Protein AF-A0A943S7V4-F1 (afdb_monomer_lite)

Foldseek 3Di:
DWDWDWDDDPFKIKIFIADPVVRDTQKIKMFGRALHQQTKIWMDGPPDDIDIDGDHRNDVVSVVVVVVCQQQPQRRHSDQHLKWKWKWFAAPPPDPDTHTQDTHHHHDDDPDDDCVPTDDGHGQKMWIFIGGDDPPDDGDIDIDGDDDDDPPPD

Radius of gyration: 20.45 Å; chains: 1; bounding box: 47×25×58 Å

Structure (mmCIF, N/CA/C/O backbone):
data_AF-A0A943S7V4-F1
#
_entry.id   AF-A0A943S7V4-F1
#
loop_
_atom_site.group_PDB
_atom_site.id
_atom_site.type_symbol
_atom_site.label_atom_id
_atom_site.label_alt_id
_atom_site.label_comp_id
_atom_site.label_asym_id
_atom_site.label_entity_id
_atom_site.label_seq_id
_atom_site.pdbx_PDB_ins_code
_atom_site.Cartn_x
_atom_site.Cartn_y
_atom_site.Cartn_z
_atom_site.occupancy
_atom_site.B_iso_or_equiv
_atom_site.auth_seq_id
_atom_site.auth_comp_id
_atom_site.auth_asym_id
_atom_site.auth_atom_id
_atom_site.pdbx_PDB_model_num
ATOM 1 N N . MET A 1 1 ? -1.428 7.554 -11.020 1.00 81.12 1 MET A N 1
ATOM 2 C CA . MET A 1 1 ? -1.209 8.152 -9.671 1.00 81.12 1 MET A CA 1
ATOM 3 C C . MET A 1 1 ? -2.275 7.603 -8.734 1.00 81.12 1 MET A C 1
ATOM 5 O O . MET A 1 1 ? -3.416 7.550 -9.162 1.00 81.12 1 MET A O 1
ATOM 9 N N . LYS A 1 2 ? -1.952 7.209 -7.493 1.00 84.00 2 LYS A N 1
ATOM 10 C CA . LYS A 1 2 ? -2.957 6.720 -6.528 1.00 84.00 2 LYS A CA 1
ATOM 11 C C . LYS A 1 2 ? -3.228 7.762 -5.439 1.00 84.00 2 LYS A C 1
ATOM 13 O O . LYS A 1 2 ? -2.277 8.293 -4.875 1.00 84.00 2 LYS A O 1
ATOM 18 N N . ILE A 1 3 ? -4.498 8.041 -5.147 1.00 85.31 3 ILE A N 1
ATOM 19 C CA . ILE A 1 3 ? -4.932 9.012 -4.130 1.00 85.31 3 ILE A CA 1
ATOM 20 C C . ILE A 1 3 ? -5.646 8.279 -2.994 1.00 85.31 3 ILE A C 1
ATOM 22 O O . ILE A 1 3 ? -6.595 7.534 -3.231 1.00 85.31 3 ILE A O 1
ATOM 26 N N . LEU A 1 4 ? -5.201 8.512 -1.757 1.00 91.44 4 LEU A N 1
ATOM 27 C CA . LEU A 1 4 ? -5.881 8.049 -0.549 1.00 91.44 4 LEU A CA 1
ATOM 28 C C . LEU A 1 4 ? -6.811 9.152 -0.031 1.00 91.44 4 LEU A C 1
ATOM 30 O O . LEU A 1 4 ? -6.358 10.181 0.463 1.00 91.44 4 LEU A O 1
ATOM 34 N N . VAL A 1 5 ? -8.115 8.924 -0.138 1.00 91.88 5 VAL A N 1
ATOM 35 C CA . VAL A 1 5 ? -9.160 9.809 0.382 1.00 91.88 5 VAL A CA 1
ATOM 36 C C . VAL A 1 5 ? -9.553 9.338 1.773 1.00 91.88 5 VAL A C 1
ATOM 38 O O . VAL A 1 5 ? -9.832 8.156 1.966 1.00 91.88 5 VAL A O 1
ATOM 41 N N . ILE A 1 6 ? -9.602 10.259 2.735 1.00 92.81 6 ILE A N 1
ATOM 42 C CA . ILE A 1 6 ? -9.939 9.973 4.131 1.00 92.81 6 ILE A CA 1
ATOM 43 C C . ILE A 1 6 ? -11.111 10.853 4.560 1.00 92.81 6 ILE A C 1
ATOM 45 O O . ILE A 1 6 ? -11.136 12.055 4.307 1.00 92.81 6 ILE A O 1
ATOM 49 N N . ASN A 1 7 ? -12.067 10.245 5.254 1.00 94.25 7 ASN A N 1
ATOM 50 C CA . ASN A 1 7 ? -13.142 10.923 5.960 1.00 94.25 7 ASN A CA 1
ATOM 51 C C . ASN A 1 7 ? -13.136 10.443 7.416 1.00 94.25 7 ASN A C 1
ATOM 53 O O . ASN A 1 7 ? -13.441 9.282 7.696 1.00 94.25 7 ASN A O 1
ATOM 57 N N . ALA A 1 8 ? -12.760 11.331 8.333 1.00 91.25 8 ALA A N 1
ATOM 58 C CA . ALA A 1 8 ? -12.711 11.043 9.759 1.00 91.25 8 ALA A CA 1
ATOM 59 C C . ALA A 1 8 ? -13.931 11.645 10.472 1.00 91.25 8 ALA A C 1
ATOM 61 O O . ALA A 1 8 ? -14.187 12.845 10.386 1.00 91.25 8 ALA A O 1
ATOM 62 N N . GLY A 1 9 ? -14.662 10.801 11.199 1.00 90.81 9 GLY A N 1
ATOM 63 C CA . GLY A 1 9 ? -15.647 11.203 12.201 1.00 90.81 9 GLY A CA 1
ATOM 64 C C . GLY A 1 9 ? -15.060 11.137 13.615 1.00 90.81 9 GLY A C 1
ATOM 65 O O . GLY A 1 9 ? -13.904 10.763 13.800 1.00 90.81 9 GLY A O 1
ATOM 66 N N . SER A 1 10 ? -15.865 11.448 14.635 1.00 90.00 10 SER A N 1
ATOM 67 C CA . SER A 1 10 ? -15.412 11.459 16.039 1.00 90.00 10 SER A CA 1
ATOM 68 C C . SER A 1 10 ? -14.931 10.096 16.553 1.00 90.00 10 SER A C 1
ATOM 70 O O . SER A 1 10 ? -14.011 10.047 17.359 1.00 90.00 10 SER A O 1
ATOM 72 N N . SER A 1 11 ? -15.519 8.998 16.072 1.00 92.81 11 SER A N 1
ATOM 73 C CA . SER A 1 11 ? -15.188 7.619 16.475 1.00 92.81 11 SER A CA 1
ATOM 74 C C . SER A 1 11 ? -15.011 6.659 15.291 1.00 92.81 11 SER A C 1
ATOM 76 O O . SER A 1 11 ? -15.040 5.437 15.451 1.00 92.81 11 SER A O 1
ATOM 78 N N . SER A 1 12 ? -14.856 7.198 14.078 1.00 94.44 12 SER A N 1
ATOM 79 C CA . SER A 1 12 ? -14.666 6.396 12.868 1.00 94.44 12 SER A CA 1
ATOM 80 C C . SER A 1 12 ? -13.747 7.073 11.859 1.00 94.44 12 SER A C 1
ATOM 82 O O . SER A 1 12 ? -13.597 8.294 11.860 1.00 94.44 12 SER A O 1
ATOM 84 N N . LEU A 1 13 ? -13.149 6.275 10.979 1.00 96.06 13 LEU A N 1
ATOM 85 C CA . LEU A 1 13 ? -12.331 6.743 9.863 1.00 96.06 13 LEU A CA 1
ATOM 86 C C . LEU A 1 13 ? -12.652 5.885 8.640 1.00 96.06 13 LEU A C 1
ATOM 88 O O . LEU A 1 13 ? -12.348 4.697 8.607 1.00 96.06 13 LEU A O 1
ATOM 92 N N . LYS A 1 14 ? -13.288 6.483 7.633 1.00 96.94 14 LYS A N 1
ATOM 93 C CA . LYS A 1 14 ? -13.526 5.873 6.320 1.00 96.94 14 LYS A CA 1
ATOM 94 C C . LYS A 1 14 ? -12.416 6.279 5.370 1.00 96.94 14 LYS A C 1
ATOM 96 O O . LYS A 1 14 ? -12.014 7.440 5.363 1.00 96.94 14 LYS A O 1
ATOM 101 N N . TYR A 1 15 ? -11.967 5.355 4.533 1.00 97.25 15 TYR A N 1
ATOM 102 C CA . TYR A 1 15 ? -10.967 5.659 3.519 1.00 97.25 15 TYR A CA 1
ATOM 103 C C . TYR A 1 15 ? -11.209 4.912 2.211 1.00 97.25 15 TYR A C 1
ATOM 105 O O . TYR A 1 15 ? -11.823 3.840 2.181 1.00 97.25 15 TYR A O 1
ATOM 113 N N . GLN A 1 16 ? -10.707 5.494 1.125 1.00 96.19 16 GLN A N 1
ATOM 114 C CA . GLN A 1 16 ? -10.674 4.893 -0.205 1.00 96.19 16 GLN A CA 1
ATOM 115 C C . GLN A 1 16 ? -9.344 5.200 -0.882 1.00 96.19 16 GLN A C 1
ATOM 117 O O . GLN A 1 16 ? -8.870 6.329 -0.832 1.00 96.19 16 GLN A O 1
ATOM 122 N N . LEU A 1 17 ? -8.762 4.198 -1.529 1.00 95.31 17 LEU A N 1
ATOM 123 C CA . LEU A 1 17 ? -7.598 4.340 -2.391 1.00 95.31 17 LEU A CA 1
ATOM 124 C C . LEU A 1 17 ? -8.071 4.278 -3.845 1.00 95.31 17 LEU A C 1
ATOM 126 O O . LEU A 1 17 ? -8.619 3.256 -4.260 1.00 95.31 17 LEU A O 1
ATOM 130 N N . ILE A 1 18 ? -7.867 5.358 -4.594 1.00 91.50 18 ILE A N 1
ATOM 131 C CA . ILE A 1 18 ? -8.346 5.533 -5.971 1.00 91.50 18 ILE A CA 1
ATOM 132 C C . ILE A 1 18 ? -7.142 5.583 -6.913 1.00 91.50 18 ILE A C 1
ATOM 134 O O . ILE A 1 18 ? -6.181 6.302 -6.626 1.00 91.50 18 ILE A O 1
ATOM 138 N N . ASP A 1 19 ? -7.169 4.837 -8.019 1.00 89.69 19 ASP A N 1
ATOM 139 C CA . ASP A 1 19 ? -6.203 5.013 -9.106 1.00 89.69 19 ASP A CA 1
ATOM 140 C C . ASP A 1 19 ? -6.725 6.076 -10.072 1.00 89.69 19 ASP A C 1
ATOM 142 O O . ASP A 1 19 ? -7.745 5.899 -10.719 1.00 89.69 19 ASP A O 1
ATOM 146 N N . MET A 1 20 ? -6.037 7.208 -10.172 1.00 88.81 20 MET A N 1
ATOM 147 C CA . MET A 1 20 ? -6.464 8.331 -11.015 1.00 88.81 20 MET A CA 1
ATOM 148 C C . MET A 1 20 ? -6.179 8.116 -12.503 1.00 88.81 20 MET A C 1
ATOM 150 O O . MET A 1 20 ? -6.443 9.003 -13.306 1.00 88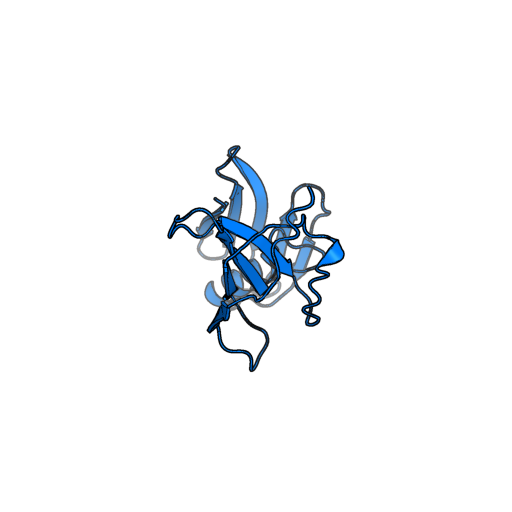.81 20 MET A O 1
ATOM 154 N N . THR A 1 21 ? -5.596 6.977 -12.875 1.00 89.50 21 THR A N 1
ATOM 155 C CA . THR A 1 21 ? -5.398 6.623 -14.286 1.00 89.50 21 THR A CA 1
ATOM 156 C C . THR A 1 21 ? -6.731 6.259 -14.946 1.00 89.50 21 THR A C 1
ATOM 158 O O . THR A 1 21 ? -6.947 6.590 -16.108 1.00 89.50 21 THR A O 1
ATOM 161 N N . ASP A 1 22 ? -7.622 5.605 -14.198 1.00 94.00 22 ASP A N 1
ATOM 162 C CA . ASP A 1 22 ? -8.934 5.127 -14.657 1.00 94.00 22 ASP A CA 1
ATOM 163 C C . ASP A 1 22 ? -10.075 5.402 -13.655 1.00 94.00 22 ASP A C 1
ATOM 165 O O . ASP A 1 22 ? -11.191 4.918 -13.829 1.00 94.00 22 ASP A O 1
ATOM 169 N N . GLU A 1 23 ? -9.788 6.164 -12.598 1.00 93.44 23 GLU A N 1
ATOM 170 C CA . GLU A 1 23 ? -10.690 6.506 -11.490 1.00 93.44 23 GLU A CA 1
ATOM 171 C C . GLU A 1 23 ? -11.240 5.288 -10.722 1.00 93.44 23 GLU A C 1
ATOM 173 O O . GLU A 1 23 ? -12.236 5.376 -9.994 1.00 93.44 23 GLU A O 1
ATOM 178 N N . SER A 1 24 ? -10.578 4.134 -10.833 1.00 94.31 24 SER A N 1
ATOM 179 C CA . SER A 1 24 ? -11.007 2.910 -10.164 1.00 94.31 24 SER A CA 1
ATOM 180 C C . SER A 1 24 ? -10.720 2.934 -8.658 1.00 94.31 24 SER A C 1
ATOM 182 O O . SER A 1 24 ? -9.696 3.428 -8.177 1.00 94.31 24 SER A O 1
ATOM 184 N N . VAL A 1 25 ? -11.629 2.344 -7.873 1.00 95.75 25 VAL A N 1
ATOM 185 C CA . VAL A 1 25 ? -11.419 2.139 -6.433 1.00 95.75 25 VAL A CA 1
ATOM 186 C C . VAL A 1 25 ? -10.592 0.873 -6.225 1.00 95.75 25 VAL A C 1
ATOM 188 O O . VAL A 1 25 ? -11.104 -0.244 -6.318 1.00 95.75 25 VAL A O 1
ATOM 191 N N . VAL A 1 26 ? -9.321 1.052 -5.878 1.00 95.56 26 VAL A N 1
ATOM 192 C CA . VAL A 1 26 ? -8.373 -0.038 -5.601 1.00 95.56 26 VAL A CA 1
ATOM 193 C C . VAL A 1 26 ? -8.704 -0.710 -4.269 1.00 95.56 26 VAL A C 1
ATOM 195 O O . VAL A 1 26 ? -8.711 -1.938 -4.152 1.00 95.56 26 VAL A O 1
ATOM 198 N N . ALA A 1 27 ? -9.004 0.097 -3.250 1.00 96.69 27 ALA A N 1
ATOM 199 C CA . ALA A 1 27 ? -9.391 -0.383 -1.932 1.00 96.69 27 ALA A CA 1
ATOM 200 C C . ALA A 1 27 ? -10.306 0.599 -1.212 1.00 96.69 27 ALA A C 1
ATOM 202 O O . ALA A 1 27 ? -10.253 1.807 -1.428 1.00 96.69 27 ALA A O 1
ATOM 203 N N . LYS A 1 28 ? -11.122 0.072 -0.304 1.00 97.81 28 LYS A N 1
ATOM 204 C CA . LYS A 1 28 ? -11.921 0.862 0.631 1.00 97.81 28 LYS A CA 1
ATOM 205 C C . LYS A 1 28 ? -11.907 0.223 2.004 1.00 97.81 28 LYS A C 1
ATOM 207 O O . LYS A 1 28 ? -11.910 -1.005 2.111 1.00 97.81 28 LYS A O 1
ATOM 212 N N . GLY A 1 29 ? -11.963 1.041 3.040 1.00 97.81 29 GLY A N 1
ATOM 213 C CA . GLY A 1 29 ? -12.068 0.533 4.393 1.00 97.81 29 GLY A CA 1
ATOM 214 C C . GLY A 1 29 ? -12.662 1.518 5.379 1.00 97.81 29 GLY A C 1
ATOM 215 O O . GLY A 1 29 ? -13.012 2.655 5.049 1.00 97.81 29 GLY A O 1
ATOM 216 N N . LEU A 1 30 ? -12.848 1.009 6.588 1.00 98.31 30 LEU A N 1
ATOM 217 C CA . LEU A 1 30 ? -13.515 1.683 7.683 1.00 98.31 30 LEU A CA 1
ATOM 218 C C . LEU A 1 30 ? -12.913 1.200 9.003 1.00 98.31 30 LEU A C 1
ATOM 220 O O . LEU A 1 30 ? -12.979 0.011 9.312 1.00 98.31 30 LEU A O 1
ATOM 224 N N . CYS A 1 31 ? -12.376 2.138 9.774 1.00 97.81 31 CYS A N 1
ATOM 225 C CA . CYS A 1 31 ? -12.113 1.972 11.195 1.00 97.81 31 CYS A CA 1
ATOM 226 C C . CYS A 1 31 ? -13.359 2.396 11.971 1.00 97.81 31 CYS A C 1
ATOM 228 O O . CYS A 1 31 ? -13.845 3.518 11.800 1.00 97.81 31 CYS A O 1
ATOM 230 N N . GLU A 1 32 ? -13.859 1.519 12.830 1.00 97.75 32 GLU A N 1
ATOM 231 C CA . GLU A 1 32 ? -15.000 1.776 13.707 1.00 97.75 32 GLU A CA 1
ATOM 232 C C . GLU A 1 32 ? -14.569 1.703 15.163 1.00 97.75 32 GLU A C 1
ATOM 234 O O . GLU A 1 32 ? -13.631 0.979 15.509 1.00 97.75 32 GLU A O 1
ATOM 239 N N . ARG A 1 33 ? -15.314 2.415 16.017 1.00 96.75 33 ARG A N 1
ATOM 240 C CA . ARG A 1 33 ? -15.144 2.383 17.475 1.00 96.75 33 ARG A CA 1
ATOM 241 C C . ARG A 1 33 ? -13.743 2.829 17.910 1.00 96.75 33 ARG A C 1
ATOM 243 O O . ARG A 1 33 ? -13.212 2.325 18.892 1.00 96.75 33 ARG A O 1
ATOM 250 N N . ILE A 1 34 ? -13.166 3.795 17.189 1.00 94.06 34 ILE A N 1
ATOM 251 C CA . ILE A 1 34 ? -11.924 4.469 17.595 1.00 94.06 34 ILE A CA 1
ATOM 252 C C . ILE A 1 34 ? -12.158 5.079 18.982 1.00 94.06 34 ILE A C 1
ATOM 254 O O . ILE A 1 34 ? -13.240 5.611 19.225 1.00 94.06 34 ILE A O 1
ATOM 258 N N . THR A 1 35 ? -11.151 4.981 19.851 1.00 93.19 35 THR A N 1
ATOM 259 C CA . THR A 1 35 ? -11.149 5.338 21.284 1.00 93.19 35 THR A CA 1
ATOM 260 C C . THR A 1 35 ? -12.013 4.455 22.193 1.00 93.19 35 THR A C 1
ATOM 262 O O . THR A 1 35 ? -12.116 4.728 23.388 1.00 93.19 35 THR A O 1
ATOM 265 N N . MET A 1 36 ? -12.598 3.373 21.664 1.00 92.69 36 MET A N 1
ATOM 266 C CA . MET A 1 36 ? -13.443 2.438 22.412 1.00 92.69 36 MET A CA 1
ATOM 267 C C . MET A 1 36 ? -12.873 1.018 22.393 1.00 92.69 36 MET A C 1
ATOM 269 O O . MET A 1 36 ? -12.128 0.623 21.488 1.00 92.69 36 MET A O 1
ATOM 273 N N . ASP A 1 37 ? -13.310 0.220 23.364 1.00 85.06 37 ASP A N 1
ATOM 274 C CA . ASP A 1 37 ? -13.085 -1.220 23.363 1.00 85.06 37 ASP A CA 1
ATOM 275 C C . ASP A 1 37 ? -13.750 -1.861 22.134 1.00 85.06 37 ASP A C 1
ATOM 277 O O . ASP A 1 37 ? -14.822 -1.448 21.685 1.00 85.06 37 ASP A O 1
ATOM 281 N N . SER A 1 38 ? -13.130 -2.907 21.583 1.00 93.00 38 SER A N 1
ATOM 282 C CA . SER A 1 38 ? -13.582 -3.571 20.342 1.00 93.00 38 SER A CA 1
ATOM 283 C C . SER A 1 38 ? -13.506 -2.691 19.083 1.00 93.00 38 SER A C 1
ATOM 285 O O . SER A 1 38 ? -14.342 -2.802 18.182 1.00 93.00 38 SER A O 1
ATOM 287 N N . SER A 1 39 ? -12.503 -1.810 19.031 1.00 96.62 39 SER A N 1
ATOM 288 C CA . SER A 1 39 ? -12.026 -1.153 17.810 1.00 96.62 39 SER A CA 1
ATOM 289 C C . SER A 1 39 ? -11.790 -2.178 16.689 1.00 96.62 39 SER A C 1
ATOM 291 O O . SER A 1 39 ? -11.143 -3.207 16.899 1.00 96.62 39 SER A O 1
ATOM 293 N N . VAL A 1 40 ? -12.300 -1.896 15.487 1.00 97.94 40 VAL A N 1
ATOM 294 C CA . VAL A 1 40 ? -12.180 -2.804 14.337 1.00 97.94 40 VAL A CA 1
ATOM 295 C C . VAL A 1 40 ? -11.895 -2.041 13.050 1.00 97.94 40 VAL A C 1
ATOM 297 O O . VAL A 1 40 ? -12.520 -1.020 12.763 1.00 97.94 40 VAL A O 1
ATOM 300 N N . LEU A 1 41 ? -10.963 -2.560 12.256 1.00 98.06 41 LEU A N 1
ATOM 301 C CA . LEU A 1 41 ? -10.745 -2.165 10.872 1.00 98.06 41 LEU A CA 1
ATOM 302 C C . LEU A 1 41 ? -11.371 -3.206 9.943 1.00 98.06 41 LEU A C 1
ATOM 304 O O . LEU A 1 41 ? -11.079 -4.397 10.021 1.00 98.06 41 LEU A O 1
ATOM 308 N N . THR A 1 42 ? -12.184 -2.737 9.005 1.00 98.25 42 THR A N 1
ATOM 309 C CA . THR A 1 42 ? -12.657 -3.512 7.861 1.00 98.25 42 THR A CA 1
ATOM 310 C C . THR A 1 42 ? -12.061 -2.952 6.572 1.00 98.25 42 THR A C 1
ATOM 312 O O . THR A 1 42 ? -12.233 -1.768 6.294 1.00 98.25 42 THR A O 1
ATOM 315 N N . GLN A 1 43 ? -11.452 -3.798 5.736 1.00 98.19 43 GLN A N 1
ATOM 316 C CA . GLN A 1 43 ? -10.925 -3.426 4.418 1.00 98.19 43 GLN A CA 1
ATOM 317 C C . GLN A 1 43 ? -11.435 -4.369 3.322 1.00 98.19 43 GLN A C 1
ATOM 319 O O . GLN A 1 43 ? -11.538 -5.581 3.503 1.00 98.19 43 GLN A O 1
ATOM 324 N N . LYS A 1 44 ? -11.724 -3.813 2.145 1.00 97.75 44 LYS A N 1
ATOM 325 C CA . LYS A 1 44 ? -11.974 -4.560 0.911 1.00 97.75 44 LYS A CA 1
ATOM 326 C C . LYS A 1 44 ? -11.064 -4.021 -0.186 1.00 97.75 44 LYS A C 1
ATOM 328 O O . LYS A 1 44 ? -11.178 -2.855 -0.560 1.00 97.75 44 LYS A O 1
ATOM 333 N N . VAL A 1 45 ? -10.201 -4.888 -0.701 1.00 96.25 45 VAL A N 1
ATOM 334 C CA . VAL A 1 45 ? -9.363 -4.632 -1.879 1.00 96.25 45 VAL A CA 1
ATOM 335 C C . VAL A 1 45 ? -10.026 -5.273 -3.097 1.00 96.25 45 VAL A C 1
ATOM 337 O O . VAL A 1 45 ? -10.637 -6.341 -2.979 1.00 96.25 45 VAL A O 1
ATOM 340 N N . ALA A 1 46 ? -9.957 -4.617 -4.255 1.00 92.44 46 ALA A N 1
ATOM 341 C CA . ALA A 1 46 ? -10.474 -5.167 -5.504 1.00 92.44 46 ALA A CA 1
ATOM 342 C C . ALA A 1 46 ? -9.857 -6.553 -5.782 1.00 92.44 46 ALA A C 1
ATOM 344 O O . ALA A 1 46 ? -8.650 -6.743 -5.659 1.00 92.44 46 ALA A O 1
ATOM 345 N N . GLY A 1 47 ? -10.697 -7.541 -6.099 1.00 91.38 47 GLY A N 1
ATOM 346 C CA . GLY A 1 47 ? -10.256 -8.916 -6.371 1.00 91.38 47 GLY A CA 1
ATOM 347 C C . GLY A 1 47 ? -9.827 -9.751 -5.153 1.00 91.38 47 GLY A C 1
ATOM 348 O O . GLY A 1 47 ? -9.505 -10.920 -5.334 1.00 91.38 47 GLY A O 1
ATOM 349 N N . LYS A 1 48 ? -9.848 -9.210 -3.925 1.00 92.19 48 LYS A N 1
ATOM 350 C CA . LYS A 1 48 ? -9.504 -9.949 -2.691 1.00 92.19 48 LYS A CA 1
ATOM 351 C C . LYS A 1 48 ? -10.693 -10.077 -1.749 1.00 92.19 48 LYS A C 1
ATOM 353 O O . LYS A 1 48 ? -11.655 -9.315 -1.853 1.00 92.19 48 LYS A O 1
ATOM 358 N N . ASP A 1 49 ? -10.628 -11.004 -0.800 1.00 94.44 49 ASP A N 1
ATOM 359 C CA . ASP A 1 49 ? -11.637 -11.143 0.251 1.00 94.44 49 ASP A CA 1
ATOM 360 C C . ASP A 1 49 ? -11.650 -9.967 1.233 1.00 94.44 49 ASP A C 1
ATOM 362 O O . ASP A 1 49 ? -10.776 -9.099 1.242 1.00 94.44 49 ASP A O 1
ATOM 366 N N . LYS A 1 50 ? -12.726 -9.892 2.019 1.00 96.19 50 LYS A N 1
ATOM 367 C CA . LYS A 1 50 ? -12.877 -8.868 3.052 1.00 96.19 50 LYS A CA 1
ATOM 368 C C . LYS A 1 50 ? -11.898 -9.166 4.191 1.00 96.19 50 LYS A C 1
ATOM 370 O O . LYS A 1 50 ? -11.955 -10.239 4.781 1.00 96.19 50 LYS A O 1
ATOM 375 N N . LEU A 1 51 ? -11.060 -8.193 4.524 1.00 96.06 51 LEU A N 1
ATOM 376 C CA . LEU A 1 51 ? -10.160 -8.226 5.670 1.00 96.06 51 LEU A CA 1
ATOM 377 C C . LEU A 1 51 ? -10.846 -7.571 6.873 1.00 96.06 51 LEU A C 1
ATOM 379 O O . LEU A 1 51 ? -11.417 -6.485 6.746 1.00 96.06 51 LEU A O 1
ATOM 383 N N . VAL A 1 52 ? -10.781 -8.226 8.031 1.00 97.75 52 VAL A N 1
ATOM 384 C CA . VAL A 1 52 ? -11.272 -7.704 9.312 1.00 97.75 52 VAL A CA 1
ATOM 385 C C . VAL A 1 52 ? -10.148 -7.839 10.331 1.00 97.75 52 VAL A C 1
ATOM 387 O O . VAL A 1 52 ? -9.594 -8.924 10.488 1.00 97.75 52 VAL A O 1
ATOM 390 N N . ILE A 1 53 ? -9.795 -6.737 10.989 1.00 96.88 53 ILE A N 1
ATOM 391 C CA . ILE A 1 53 ? -8.735 -6.677 11.996 1.00 96.88 53 ILE A CA 1
ATOM 392 C C . ILE A 1 53 ? -9.308 -6.036 13.253 1.00 96.88 53 ILE A C 1
ATOM 394 O O . ILE A 1 53 ? -9.643 -4.853 13.253 1.00 96.88 53 ILE A O 1
ATOM 398 N N . GLU A 1 54 ? -9.396 -6.808 14.329 1.00 97.12 54 GLU A N 1
ATOM 399 C CA . GLU A 1 54 ? -9.689 -6.286 15.662 1.00 97.12 54 GLU A CA 1
ATOM 400 C C . GLU A 1 54 ? -8.376 -5.846 16.309 1.00 97.12 54 GLU A C 1
ATOM 402 O O . GLU A 1 54 ? -7.451 -6.641 16.476 1.00 97.12 54 GLU A O 1
ATOM 407 N N . SER A 1 55 ? -8.261 -4.556 16.616 1.00 94.06 55 SER A N 1
ATOM 408 C CA . SER A 1 55 ? -7.054 -3.976 17.207 1.00 94.06 55 SER A CA 1
ATOM 409 C C . SER A 1 55 ? -7.415 -2.697 17.953 1.00 94.06 55 SER A C 1
ATOM 411 O O . SER A 1 55 ? -8.190 -1.905 17.415 1.00 94.06 55 SER A O 1
ATOM 413 N N . PRO A 1 56 ? -6.842 -2.437 19.143 1.00 96.12 56 PRO A N 1
ATOM 414 C CA . PRO A 1 56 ? -7.033 -1.171 19.840 1.00 96.12 56 PRO A CA 1
ATOM 415 C C . PRO A 1 56 ? -6.644 0.023 18.961 1.00 96.12 56 PRO A C 1
ATOM 417 O O . PRO A 1 56 ? -5.566 0.037 18.367 1.00 96.12 56 PRO A O 1
ATOM 420 N N . MET A 1 57 ? -7.515 1.031 18.905 1.00 96.62 57 MET A N 1
ATOM 421 C CA . MET A 1 57 ? -7.267 2.307 18.228 1.00 96.62 57 MET A CA 1
ATOM 422 C C . MET A 1 57 ? -7.535 3.454 19.216 1.00 96.62 57 MET A C 1
ATOM 424 O O . MET A 1 57 ? -8.598 4.073 19.148 1.00 96.62 57 MET A O 1
ATOM 428 N N . PRO A 1 58 ? -6.633 3.719 20.184 1.00 94.69 58 PRO A N 1
ATOM 429 C CA . PRO A 1 58 ? -6.865 4.708 21.241 1.00 94.69 58 PRO A CA 1
ATOM 430 C C . PRO A 1 58 ? -6.989 6.141 20.712 1.00 94.69 58 PRO A C 1
ATOM 432 O O . PRO A 1 58 ? -7.632 6.964 21.360 1.00 94.69 58 PRO A O 1
ATOM 435 N N . THR A 1 59 ? -6.425 6.443 19.539 1.00 92.62 59 THR A N 1
ATOM 436 C CA . THR A 1 59 ? -6.631 7.705 18.822 1.00 92.62 59 THR A CA 1
ATOM 437 C C . THR A 1 59 ? -6.739 7.472 17.308 1.00 92.62 59 THR A C 1
ATOM 439 O O . THR A 1 59 ? -6.479 6.381 16.790 1.00 92.62 59 THR A O 1
ATOM 442 N N . HIS A 1 60 ? -7.092 8.523 16.561 1.00 90.44 60 HIS A N 1
ATOM 443 C CA . HIS A 1 60 ? -7.059 8.502 15.094 1.00 90.44 60 HIS A CA 1
ATOM 444 C C . HIS A 1 60 ? -5.659 8.269 14.522 1.00 90.44 60 HIS A C 1
ATOM 446 O O . HIS A 1 60 ? -5.559 7.808 13.387 1.00 90.44 60 HIS A O 1
ATOM 452 N N . LYS A 1 61 ? -4.591 8.546 15.284 1.00 91.75 61 LYS A N 1
ATOM 453 C CA . LYS A 1 61 ? -3.218 8.240 14.868 1.00 91.75 61 LYS A CA 1
ATOM 454 C C . LYS A 1 61 ? -3.036 6.735 14.706 1.00 91.75 61 LYS A C 1
ATOM 456 O O . LYS A 1 61 ? -2.663 6.292 13.625 1.00 91.75 61 LYS A O 1
ATOM 461 N N . GLU A 1 62 ? -3.373 5.952 15.729 1.00 91.44 62 GLU A N 1
ATOM 462 C CA . GLU A 1 62 ? -3.252 4.491 15.680 1.00 91.44 62 GLU A CA 1
ATOM 463 C C . GLU A 1 62 ? -4.228 3.889 14.662 1.00 91.44 62 GLU A C 1
ATOM 465 O O . GLU A 1 62 ? -3.887 2.934 13.967 1.00 91.44 62 GLU A O 1
ATOM 470 N N . ALA A 1 63 ? -5.418 4.482 14.500 1.00 91.25 63 ALA A N 1
ATOM 471 C CA . ALA A 1 63 ? -6.331 4.088 13.429 1.00 91.25 63 ALA A CA 1
ATOM 472 C C . ALA A 1 63 ? -5.705 4.295 12.040 1.00 91.25 63 ALA A C 1
ATOM 474 O O . ALA A 1 63 ? -5.802 3.415 11.187 1.00 91.25 63 ALA A O 1
ATOM 475 N N . MET A 1 64 ? -5.037 5.429 11.809 1.00 93.12 64 MET A N 1
ATOM 476 C CA . MET A 1 64 ? -4.372 5.724 10.539 1.00 93.12 64 MET A CA 1
ATOM 477 C C . MET A 1 64 ? -3.153 4.823 10.301 1.00 93.12 64 MET A C 1
ATOM 479 O O . MET A 1 64 ? -2.966 4.326 9.192 1.00 93.12 64 MET A O 1
ATOM 483 N N . GLU A 1 65 ? -2.351 4.561 11.333 1.00 88.50 65 GLU A N 1
ATOM 484 C CA . GLU A 1 65 ? -1.241 3.601 11.269 1.00 88.50 65 GLU A CA 1
ATOM 485 C C . GLU A 1 65 ? -1.740 2.206 10.872 1.00 88.50 65 GLU A C 1
ATOM 487 O O . GLU A 1 65 ? -1.158 1.561 9.997 1.00 88.50 65 GLU A O 1
ATOM 492 N N . LEU A 1 66 ? -2.866 1.770 11.446 1.00 91.62 66 LEU A N 1
ATOM 493 C CA . LEU A 1 66 ? -3.489 0.495 11.107 1.00 91.62 66 LEU A CA 1
ATOM 494 C C . LEU A 1 66 ? -4.003 0.464 9.660 1.00 91.62 66 LEU A C 1
ATOM 496 O O . LEU A 1 66 ? -3.822 -0.543 8.976 1.00 91.62 66 LEU A O 1
ATOM 500 N N . VAL A 1 67 ? -4.585 1.563 9.166 1.00 93.12 67 VAL A N 1
ATOM 501 C CA . VAL A 1 67 ? -4.994 1.702 7.756 1.00 93.12 67 VAL A CA 1
ATOM 502 C C . VAL A 1 67 ? -3.799 1.569 6.817 1.00 93.12 67 VAL A C 1
ATOM 504 O O . VAL A 1 67 ? -3.865 0.800 5.859 1.00 93.12 67 VAL A O 1
ATOM 507 N N . LEU A 1 68 ? -2.699 2.279 7.086 1.00 90.25 68 LEU A N 1
ATOM 508 C CA . LEU A 1 68 ? -1.489 2.191 6.262 1.00 90.25 68 LEU A CA 1
ATOM 509 C C . LEU A 1 68 ? -0.922 0.772 6.277 1.00 90.25 68 LEU A C 1
ATOM 511 O O . LEU A 1 68 ? -0.639 0.216 5.218 1.00 90.25 68 LEU A O 1
ATOM 515 N N . LYS A 1 69 ? -0.837 0.150 7.456 1.00 85.94 69 LYS A N 1
ATOM 516 C CA . LYS A 1 69 ? -0.384 -1.236 7.593 1.00 85.94 69 LYS A CA 1
ATOM 517 C C . LYS A 1 69 ? -1.261 -2.204 6.797 1.00 85.94 69 LYS A C 1
ATOM 519 O O . LYS A 1 69 ? -0.732 -3.060 6.102 1.00 85.94 69 LYS A O 1
ATOM 524 N N . ALA A 1 70 ? -2.584 -2.054 6.851 1.00 91.19 70 ALA A N 1
ATOM 525 C CA . ALA A 1 70 ? -3.509 -2.901 6.102 1.00 91.19 70 ALA A CA 1
ATOM 526 C C . ALA A 1 70 ? -3.440 -2.669 4.586 1.00 91.19 70 ALA A C 1
ATOM 528 O O . ALA A 1 70 ? -3.615 -3.611 3.815 1.00 91.19 70 ALA A O 1
ATOM 529 N N . LEU A 1 71 ? -3.189 -1.437 4.133 1.00 90.06 71 LEU A N 1
ATOM 530 C CA . LEU A 1 71 ? -3.004 -1.126 2.713 1.00 90.06 71 LEU A CA 1
ATOM 531 C C . LEU A 1 71 ? -1.693 -1.695 2.156 1.00 90.06 71 LEU A C 1
ATOM 533 O O . LEU A 1 71 ? -1.665 -2.058 0.980 1.00 90.06 71 LEU A O 1
ATOM 537 N N . LEU A 1 72 ? -0.653 -1.781 2.988 1.00 84.19 72 LEU A N 1
ATOM 538 C CA . LEU A 1 72 ? 0.682 -2.287 2.649 1.00 84.19 72 LEU A CA 1
ATOM 539 C C . LEU A 1 72 ? 0.883 -3.773 3.004 1.00 84.19 72 LEU A C 1
ATOM 541 O O . LEU A 1 72 ? 1.980 -4.290 2.831 1.00 84.19 72 LEU A O 1
ATOM 545 N N . ASP A 1 73 ? -0.144 -4.457 3.519 1.00 84.00 73 ASP A N 1
ATOM 546 C CA . ASP A 1 73 ? -0.065 -5.873 3.895 1.00 84.00 73 ASP A CA 1
ATOM 547 C C . ASP A 1 73 ? 0.227 -6.763 2.682 1.00 84.00 73 ASP A C 1
ATOM 549 O O . ASP A 1 73 ? -0.389 -6.603 1.623 1.00 84.00 73 ASP A O 1
ATOM 553 N N . GLU A 1 74 ? 1.104 -7.760 2.838 1.00 75.38 74 GLU A N 1
ATOM 554 C CA . GLU A 1 74 ? 1.562 -8.522 1.676 1.00 75.38 74 GLU A CA 1
ATOM 555 C C . GLU A 1 74 ? 0.456 -9.308 0.989 1.00 75.38 74 GLU A C 1
ATOM 557 O O . GLU A 1 74 ? 0.381 -9.405 -0.239 1.00 75.38 74 GLU A O 1
ATOM 562 N N . LYS A 1 75 ? -0.415 -9.887 1.811 1.00 81.00 75 LYS A N 1
ATOM 563 C CA . LYS A 1 75 ? -1.428 -10.826 1.361 1.00 81.00 75 LYS A CA 1
ATOM 564 C C . LYS A 1 75 ? -2.722 -10.095 1.035 1.00 81.00 75 LYS A C 1
ATOM 566 O O . LYS A 1 75 ? -3.330 -10.326 -0.011 1.00 81.00 75 LYS A O 1
ATOM 571 N N . ASN A 1 76 ? -3.123 -9.162 1.887 1.00 87.06 76 ASN A N 1
ATOM 572 C CA . ASN A 1 76 ? -4.444 -8.540 1.885 1.00 87.06 76 ASN A CA 1
ATOM 573 C C . ASN A 1 76 ? -4.415 -7.043 1.536 1.00 87.06 76 ASN A C 1
ATOM 575 O O . ASN A 1 76 ? -5.480 -6.430 1.439 1.00 87.06 76 ASN A O 1
ATOM 579 N N . GLY A 1 77 ? -3.230 -6.464 1.321 1.00 86.44 77 GLY A N 1
ATOM 580 C CA . GLY A 1 77 ? -3.041 -5.061 0.964 1.00 86.44 77 GLY A CA 1
ATOM 581 C C . GLY A 1 77 ? -3.337 -4.745 -0.497 1.00 86.44 77 GLY A C 1
ATOM 582 O O . GLY A 1 77 ? -3.493 -5.630 -1.345 1.00 86.44 77 GLY A O 1
ATOM 583 N N . ALA A 1 78 ? -3.458 -3.450 -0.765 1.00 86.75 78 ALA A N 1
ATOM 584 C CA . ALA A 1 78 ? -3.772 -2.868 -2.068 1.00 86.75 78 ALA A CA 1
ATOM 585 C C . ALA A 1 78 ? -2.543 -2.260 -2.758 1.00 86.75 78 ALA A C 1
ATOM 587 O O . ALA A 1 78 ? -2.570 -1.983 -3.957 1.00 86.75 78 ALA A O 1
ATOM 588 N N . LEU A 1 79 ? -1.483 -2.023 -1.988 1.00 80.38 79 LEU A N 1
ATOM 589 C CA . LEU A 1 79 ? -0.231 -1.427 -2.424 1.00 80.38 79 LEU A CA 1
ATOM 590 C C . LEU A 1 79 ? 0.908 -2.432 -2.262 1.00 80.38 79 LEU A C 1
ATOM 592 O O . LEU A 1 79 ? 0.849 -3.336 -1.431 1.00 80.38 79 LEU A O 1
ATOM 596 N N . ARG A 1 80 ? 1.953 -2.259 -3.073 1.00 66.94 80 ARG A N 1
ATOM 597 C CA . ARG A 1 80 ? 3.195 -3.025 -2.965 1.00 66.94 80 ARG A CA 1
ATOM 598 C C . ARG A 1 80 ? 4.040 -2.443 -1.829 1.00 66.94 80 ARG A C 1
ATOM 600 O O . ARG A 1 80 ? 4.892 -1.620 -2.112 1.00 66.94 80 ARG A O 1
ATOM 607 N N . GLY A 1 81 ? 3.742 -2.834 -0.592 1.00 62.72 81 GLY A N 1
ATOM 608 C CA . GLY A 1 81 ? 4.624 -2.795 0.580 1.00 62.72 81 GLY A CA 1
ATOM 609 C C . GLY A 1 81 ? 5.306 -1.489 0.978 1.00 62.72 81 GLY A C 1
ATOM 610 O O . GLY A 1 81 ? 5.205 -0.468 0.304 1.00 62.72 81 GLY A O 1
ATOM 611 N N . PRO A 1 82 ? 6.011 -1.491 2.121 1.00 60.28 82 PRO A N 1
ATOM 612 C CA . PRO A 1 82 ? 6.825 -0.354 2.536 1.00 60.28 82 PRO A CA 1
ATOM 613 C C . PRO A 1 82 ? 8.093 -0.203 1.687 1.00 60.28 82 PRO A C 1
ATOM 615 O O . PRO A 1 82 ? 8.755 0.823 1.800 1.00 60.28 82 PRO A O 1
ATOM 618 N N . TYR A 1 83 ? 8.444 -1.201 0.869 1.00 69.31 83 TYR A N 1
ATOM 619 C CA . TYR A 1 83 ? 9.647 -1.200 0.048 1.00 69.31 83 TYR A CA 1
ATOM 620 C C . TYR A 1 83 ? 9.292 -0.923 -1.403 1.00 69.31 83 TYR A C 1
ATOM 622 O O . TYR A 1 83 ? 8.524 -1.663 -2.019 1.00 69.31 83 TYR A O 1
ATOM 630 N N . ARG A 1 84 ? 9.903 0.112 -1.965 1.00 73.75 84 ARG A N 1
ATOM 631 C CA . ARG A 1 84 ? 9.862 0.416 -3.390 1.00 73.75 84 ARG A CA 1
ATOM 632 C C . ARG A 1 84 ? 11.283 0.622 -3.885 1.00 73.75 84 ARG A C 1
ATOM 634 O O . ARG A 1 84 ? 12.072 1.323 -3.263 1.00 73.75 84 ARG A O 1
ATOM 641 N N . TRP A 1 85 ? 11.606 0.028 -5.016 1.00 77.19 85 TRP A N 1
ATOM 642 C CA . TRP A 1 85 ? 12.877 0.164 -5.700 1.00 77.19 85 TRP A CA 1
ATOM 643 C C . TRP A 1 85 ? 12.620 0.587 -7.134 1.00 77.19 85 TRP A C 1
ATOM 645 O O . TRP A 1 85 ? 11.823 -0.013 -7.858 1.00 77.19 85 TRP A O 1
ATOM 655 N N . ILE A 1 86 ? 13.316 1.644 -7.524 1.00 81.00 86 ILE A N 1
ATOM 656 C CA . ILE A 1 86 ? 13.256 2.194 -8.867 1.00 81.00 86 ILE A CA 1
ATOM 657 C C . ILE A 1 86 ? 14.638 2.010 -9.477 1.00 81.00 86 ILE A C 1
ATOM 659 O O . ILE A 1 86 ? 15.629 2.471 -8.906 1.00 81.00 86 ILE A O 1
ATOM 663 N N . LEU A 1 87 ? 14.694 1.312 -10.606 1.00 83.25 87 LEU A N 1
ATOM 664 C CA . LEU A 1 87 ? 15.875 1.220 -11.448 1.00 83.25 87 LEU A CA 1
ATOM 665 C C . LEU A 1 87 ? 15.652 2.106 -12.666 1.00 83.25 87 LEU A C 1
ATOM 667 O O . LEU A 1 87 ? 14.685 1.921 -13.407 1.00 83.25 87 LEU A O 1
ATOM 671 N N . GLU A 1 88 ? 16.556 3.046 -12.878 1.00 89.50 88 GLU A N 1
ATOM 672 C CA . GLU A 1 88 ? 16.548 3.940 -14.027 1.00 89.50 88 GLU A CA 1
ATOM 673 C C . GLU A 1 88 ? 17.863 3.775 -14.784 1.00 89.50 88 GLU A C 1
ATOM 675 O O . GLU A 1 88 ? 18.917 3.598 -14.177 1.00 89.50 88 GLU A O 1
ATOM 680 N N . GLY A 1 89 ? 17.808 3.819 -16.108 1.00 88.00 89 GLY A N 1
ATOM 681 C CA . GLY A 1 89 ? 18.974 3.762 -16.975 1.00 88.00 89 GLY A CA 1
ATOM 682 C C . GLY A 1 89 ? 19.056 5.018 -17.819 1.00 88.00 89 GLY A C 1
ATOM 683 O O . GLY A 1 89 ? 18.033 5.496 -18.311 1.00 88.00 89 GLY A O 1
ATOM 684 N N . ARG A 1 90 ? 20.265 5.545 -18.000 1.00 88.88 90 ARG A N 1
ATOM 685 C CA . ARG A 1 90 ? 20.529 6.593 -18.983 1.00 88.88 90 ARG A CA 1
ATOM 686 C C . ARG A 1 90 ? 20.944 5.939 -20.305 1.00 88.88 90 ARG A C 1
ATOM 688 O O . ARG A 1 90 ? 21.988 5.277 -20.324 1.00 88.88 90 ARG A O 1
ATOM 695 N N . PRO A 1 91 ? 20.145 6.057 -21.379 1.00 84.75 91 PRO A N 1
ATOM 696 C CA . PRO A 1 91 ? 20.440 5.393 -22.644 1.00 84.75 91 PRO A CA 1
ATOM 697 C C . PRO A 1 91 ? 21.729 5.908 -23.300 1.00 84.75 91 PRO A C 1
ATOM 699 O O . PRO A 1 91 ? 22.106 7.063 -23.137 1.00 84.75 91 PRO A O 1
ATOM 702 N N . ASP A 1 92 ? 22.370 5.047 -24.090 1.00 79.56 92 ASP A N 1
ATOM 703 C CA . ASP A 1 92 ? 23.530 5.375 -24.939 1.00 79.56 92 ASP A CA 1
ATOM 704 C C . ASP A 1 92 ? 23.061 6.060 -26.241 1.00 79.56 92 ASP A C 1
ATOM 706 O O . ASP A 1 92 ? 23.014 5.452 -27.316 1.00 79.56 92 ASP A O 1
ATOM 710 N N . ASN A 1 93 ? 22.558 7.293 -26.117 1.00 78.69 93 ASN A N 1
ATOM 711 C CA . ASN A 1 93 ? 22.028 8.082 -27.237 1.00 78.69 93 ASN A CA 1
ATOM 712 C C . ASN A 1 93 ? 22.205 9.605 -27.072 1.00 78.69 93 ASN A C 1
ATOM 714 O O . ASN A 1 93 ? 21.379 10.367 -27.576 1.00 78.69 93 ASN A O 1
ATOM 718 N N . ASP A 1 94 ? 23.245 10.040 -26.353 1.00 75.19 94 ASP A N 1
ATOM 719 C CA . ASP A 1 94 ? 23.522 11.447 -26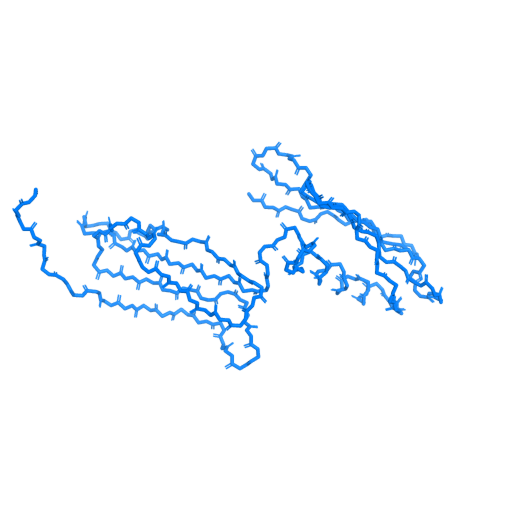.005 1.00 75.19 94 ASP A CA 1
ATOM 720 C C . ASP A 1 94 ? 22.400 12.153 -25.208 1.00 75.19 94 ASP A C 1
ATOM 722 O O . ASP A 1 94 ? 22.437 13.371 -25.013 1.00 75.19 94 ASP A O 1
ATOM 726 N N . SER A 1 95 ? 21.395 11.413 -24.723 1.00 77.69 95 SER A N 1
ATOM 727 C CA . SER A 1 95 ? 20.357 11.949 -23.843 1.00 77.69 95 SER A CA 1
ATOM 728 C C . SER A 1 95 ? 20.807 11.928 -22.386 1.00 77.69 95 SER A C 1
ATOM 730 O O . SER A 1 95 ? 21.264 10.909 -21.871 1.00 77.69 95 SER A O 1
ATOM 732 N N . ASP A 1 96 ? 20.578 13.035 -21.682 1.00 81.62 96 ASP A N 1
ATOM 733 C CA . ASP A 1 96 ? 20.734 13.108 -20.227 1.00 81.62 96 ASP A CA 1
ATOM 734 C C . ASP A 1 96 ? 19.481 12.655 -19.453 1.00 81.62 96 ASP A C 1
ATOM 736 O O . ASP A 1 96 ? 19.436 12.730 -18.221 1.00 81.62 96 ASP A O 1
ATOM 740 N N . GLU A 1 97 ? 18.455 12.167 -20.154 1.00 87.69 97 GLU A N 1
ATOM 741 C CA . GLU A 1 97 ? 17.218 11.709 -19.529 1.00 87.69 97 GLU A CA 1
ATOM 742 C C . GLU A 1 97 ? 17.333 10.290 -18.964 1.00 87.69 97 GLU A C 1
ATOM 744 O O . GLU A 1 97 ? 17.813 9.352 -19.603 1.00 87.69 97 GLU A O 1
ATOM 749 N N . TRP A 1 98 ? 16.816 10.130 -17.747 1.00 87.81 98 TRP A N 1
ATOM 750 C CA . TRP A 1 98 ? 16.678 8.840 -17.089 1.00 87.81 98 TRP A CA 1
ATOM 751 C C . TRP A 1 98 ? 15.409 8.141 -17.569 1.00 87.81 98 TRP A C 1
ATOM 753 O O . TRP A 1 98 ? 14.313 8.696 -17.491 1.00 87.81 98 TRP A O 1
ATOM 763 N N . VAL A 1 99 ? 15.553 6.902 -18.032 1.00 86.75 99 VAL A N 1
ATOM 764 C CA . VAL A 1 99 ? 14.433 6.049 -18.433 1.00 86.75 99 VAL A CA 1
ATOM 765 C C . VAL A 1 99 ? 14.196 5.002 -17.355 1.00 86.75 99 VAL A C 1
ATOM 767 O O . VAL A 1 99 ? 15.114 4.304 -16.930 1.00 86.75 99 VAL A O 1
ATOM 770 N N . MET A 1 100 ? 12.947 4.874 -16.915 1.00 86.25 100 MET A N 1
ATOM 771 C CA . MET A 1 100 ? 12.547 3.883 -15.921 1.00 86.25 100 MET A CA 1
ATOM 772 C C . MET A 1 100 ? 12.641 2.469 -16.506 1.00 86.25 100 MET A C 1
ATOM 774 O O . MET A 1 100 ? 11.901 2.122 -17.425 1.00 86.25 100 MET A O 1
ATOM 778 N N . LEU A 1 101 ? 13.543 1.655 -15.958 1.00 83.19 101 LEU A N 1
ATOM 779 C CA . LEU A 1 101 ? 13.740 0.253 -16.338 1.00 83.19 101 LEU A CA 1
ATOM 780 C C . LEU A 1 101 ? 12.887 -0.680 -15.475 1.00 83.19 101 LEU A C 1
ATOM 782 O O . LEU A 1 101 ? 12.346 -1.670 -15.961 1.00 83.19 101 LEU A O 1
ATOM 786 N N . LEU A 1 102 ? 12.766 -0.357 -14.185 1.00 80.81 102 LEU A N 1
ATOM 787 C CA . LEU A 1 102 ? 11.979 -1.109 -13.215 1.00 80.81 102 LEU A CA 1
ATOM 788 C C . LEU A 1 102 ? 11.395 -0.150 -12.176 1.00 80.81 102 LEU A C 1
ATOM 790 O O . LEU A 1 102 ? 12.127 0.624 -11.570 1.00 80.81 102 LEU A O 1
ATOM 794 N N . ASP A 1 103 ? 10.095 -0.254 -11.921 1.00 79.06 103 ASP A N 1
ATOM 795 C CA . ASP A 1 103 ? 9.449 0.295 -10.725 1.00 79.06 103 ASP A CA 1
ATOM 796 C C . ASP A 1 103 ? 8.733 -0.851 -10.032 1.00 79.06 103 ASP A C 1
ATOM 798 O O . ASP A 1 103 ? 7.670 -1.326 -10.453 1.00 79.06 103 ASP A O 1
ATOM 802 N N . ALA A 1 104 ? 9.387 -1.371 -9.007 1.00 73.75 104 ALA A N 1
ATOM 803 C CA . ALA A 1 104 ? 8.892 -2.508 -8.275 1.00 73.75 104 ALA A CA 1
ATOM 804 C C . ALA A 1 104 ? 8.944 -2.236 -6.779 1.00 73.75 104 ALA A C 1
ATOM 806 O O . ALA A 1 104 ? 9.535 -1.284 -6.284 1.00 73.75 104 ALA A O 1
ATOM 807 N N . GLY A 1 105 ? 8.211 -3.057 -6.055 1.00 71.69 105 GLY A N 1
ATOM 808 C CA . GLY A 1 105 ? 8.098 -2.965 -4.621 1.00 71.69 105 GLY A CA 1
ATOM 809 C C . GLY A 1 105 ? 7.634 -4.303 -4.103 1.00 71.69 105 GLY A C 1
ATOM 810 O O . GLY A 1 105 ? 6.999 -5.078 -4.830 1.00 71.69 105 GLY A O 1
ATOM 811 N N . GLY A 1 106 ? 7.978 -4.580 -2.863 1.00 62.19 106 GLY A N 1
ATOM 812 C CA . GLY A 1 106 ? 7.695 -5.846 -2.222 1.00 62.19 106 GLY A CA 1
ATOM 813 C C . GLY A 1 106 ? 7.372 -5.626 -0.766 1.00 62.19 106 GLY A C 1
ATOM 814 O O . GLY A 1 106 ? 7.535 -4.536 -0.221 1.00 62.19 106 GLY A O 1
ATOM 815 N N . ASN A 1 107 ? 6.879 -6.682 -0.146 1.00 57.06 107 ASN A N 1
ATOM 816 C CA . ASN A 1 107 ? 6.519 -6.645 1.258 1.00 57.06 107 ASN A CA 1
ATOM 817 C C . ASN A 1 107 ? 7.523 -7.427 2.136 1.00 57.06 107 ASN A C 1
ATOM 819 O O . ASN A 1 107 ? 7.577 -7.194 3.342 1.00 57.06 107 ASN A O 1
ATOM 823 N N . GLY A 1 108 ? 8.355 -8.283 1.520 1.00 55.56 108 GLY A N 1
ATOM 824 C CA . GLY A 1 108 ? 9.312 -9.163 2.194 1.00 55.56 108 GLY A CA 1
ATOM 825 C C . GLY A 1 108 ? 10.730 -8.592 2.302 1.00 55.56 108 GLY A C 1
ATOM 826 O O . GLY A 1 108 ? 11.051 -7.561 1.717 1.00 55.56 108 GLY A O 1
ATOM 827 N N . THR A 1 109 ? 11.590 -9.281 3.056 1.00 49.44 109 THR A N 1
ATOM 828 C CA . THR A 1 109 ? 12.983 -8.879 3.335 1.00 49.44 109 THR A CA 1
ATOM 829 C C . THR A 1 109 ? 13.988 -9.248 2.242 1.00 49.44 109 THR A C 1
ATOM 831 O O . THR A 1 109 ? 15.099 -8.721 2.253 1.00 49.44 109 THR A O 1
ATOM 834 N N . ASP A 1 110 ? 13.625 -10.126 1.305 1.00 50.69 11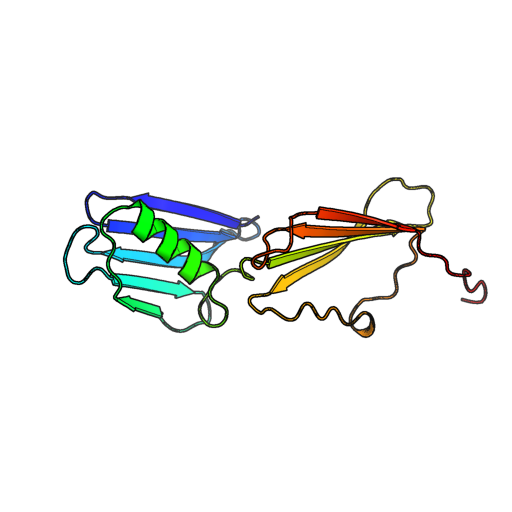0 ASP A N 1
ATOM 835 C CA . ASP A 1 110 ? 14.538 -10.584 0.256 1.00 50.69 110 ASP A CA 1
ATOM 836 C C . ASP A 1 110 ? 14.410 -9.705 -0.994 1.00 50.69 110 ASP A C 1
ATOM 838 O O . ASP A 1 110 ? 13.504 -9.852 -1.817 1.00 50.69 110 ASP A O 1
ATOM 842 N N . LEU A 1 111 ? 15.349 -8.765 -1.124 1.00 57.31 111 LEU A N 1
ATOM 843 C CA . LEU A 1 111 ? 15.581 -7.954 -2.320 1.00 57.31 111 LEU A CA 1
ATOM 844 C C . LEU A 1 111 ? 16.252 -8.813 -3.404 1.00 57.31 111 LEU A C 1
ATOM 846 O O . LEU A 1 111 ? 17.456 -8.714 -3.633 1.00 57.31 111 LEU A O 1
ATOM 850 N N . LEU A 1 112 ? 15.487 -9.679 -4.067 1.00 58.75 112 LEU A N 1
ATOM 851 C CA . LEU A 1 112 ? 15.947 -10.405 -5.253 1.00 58.75 112 LEU A CA 1
ATOM 852 C C . LEU A 1 112 ? 15.362 -9.755 -6.509 1.00 58.75 112 LEU A C 1
ATOM 854 O O . LEU A 1 112 ? 14.187 -9.924 -6.820 1.00 58.75 112 LEU A O 1
ATOM 858 N N . VAL A 1 113 ? 16.201 -9.004 -7.226 1.00 63.31 113 VAL A N 1
ATOM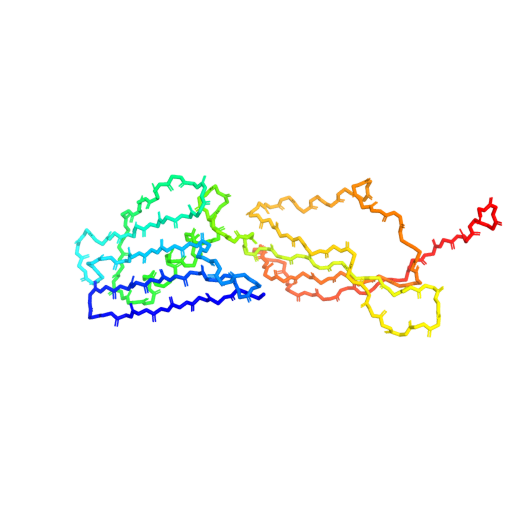 859 C CA . VAL A 1 113 ? 15.918 -8.557 -8.596 1.00 63.31 113 VAL A CA 1
ATOM 860 C C . VAL A 1 113 ? 16.622 -9.523 -9.543 1.00 63.31 113 VAL A C 1
ATOM 862 O O . VAL A 1 113 ? 17.851 -9.526 -9.630 1.00 63.31 113 VAL A O 1
ATOM 865 N N . ASP A 1 114 ? 15.857 -10.366 -10.234 1.00 68.06 114 ASP A N 1
ATOM 866 C CA . ASP A 1 114 ? 16.402 -11.236 -11.274 1.00 68.06 114 ASP A CA 1
ATOM 867 C C . ASP A 1 114 ? 16.543 -10.448 -12.581 1.00 68.06 114 ASP A C 1
ATOM 869 O O . ASP A 1 114 ? 15.564 -10.157 -13.266 1.00 68.06 114 ASP A O 1
ATOM 873 N N . TYR A 1 115 ? 17.779 -10.097 -12.941 1.00 66.25 115 TYR A N 1
ATOM 874 C CA . TYR A 1 115 ? 18.070 -9.333 -14.159 1.00 66.25 115 TYR A CA 1
ATOM 875 C C . TYR A 1 115 ? 17.595 -10.032 -15.442 1.00 66.25 115 TYR A C 1
ATOM 877 O O . TYR A 1 115 ? 17.421 -9.372 -16.462 1.00 66.25 115 TYR A O 1
ATOM 885 N N . ARG A 1 116 ? 17.379 -11.354 -15.407 1.00 71.88 116 ARG A N 1
ATOM 886 C CA . ARG A 1 116 ? 16.915 -12.138 -16.562 1.00 71.88 116 ARG A CA 1
ATOM 887 C C . ARG A 1 116 ? 15.444 -11.894 -16.887 1.00 71.88 116 ARG A C 1
ATOM 889 O O . ARG A 1 116 ? 15.009 -12.235 -17.982 1.00 71.88 116 ARG A O 1
ATOM 896 N N . GLU A 1 117 ? 14.687 -11.327 -15.952 1.00 68.94 117 GLU A N 1
ATOM 897 C CA . GLU A 1 117 ? 13.286 -10.950 -16.158 1.00 68.94 117 GLU A CA 1
ATOM 898 C C . GLU A 1 117 ? 13.134 -9.554 -16.779 1.00 68.94 117 GLU A C 1
ATOM 900 O O . GLU A 1 117 ? 12.035 -9.173 -17.182 1.00 68.94 117 GLU A O 1
ATOM 905 N N . LEU A 1 118 ? 14.225 -8.787 -16.872 1.00 69.50 118 LEU A N 1
ATOM 906 C CA . LEU A 1 118 ? 14.223 -7.454 -17.460 1.00 69.50 118 LEU A CA 1
ATOM 907 C C . LEU A 1 118 ? 14.591 -7.526 -18.948 1.00 69.50 118 LEU A C 1
ATOM 909 O O . LEU A 1 118 ? 15.482 -8.292 -19.327 1.00 69.50 118 LEU A O 1
ATOM 913 N N . PRO A 1 119 ? 13.946 -6.721 -19.811 1.00 70.69 119 PRO A N 1
ATOM 914 C CA . PRO A 1 119 ? 14.394 -6.593 -21.187 1.00 70.69 119 PRO A CA 1
ATOM 915 C C . PRO A 1 119 ? 15.832 -6.047 -21.207 1.00 70.69 119 PRO A C 1
ATOM 917 O O . PRO A 1 119 ? 16.168 -5.184 -20.391 1.00 70.69 119 PRO A O 1
ATOM 920 N N . PRO A 1 120 ? 16.695 -6.515 -22.124 1.00 75.00 120 PRO A N 1
ATOM 921 C CA . PRO A 1 120 ? 18.025 -5.946 -22.273 1.00 75.00 120 PRO A CA 1
ATOM 922 C C . PRO A 1 120 ? 17.899 -4.489 -22.731 1.00 75.00 120 PRO A C 1
ATOM 924 O O . PRO A 1 120 ? 17.318 -4.209 -23.780 1.00 75.00 120 PRO A O 1
ATOM 927 N N . VAL A 1 121 ? 18.450 -3.563 -21.946 1.00 75.31 121 VAL A N 1
ATOM 928 C CA . VAL A 1 121 ? 18.495 -2.136 -22.280 1.00 75.31 121 VAL A CA 1
ATOM 929 C C . VAL A 1 121 ? 19.947 -1.674 -22.262 1.00 75.31 121 VAL A C 1
ATOM 931 O O . VAL A 1 121 ? 20.663 -1.903 -21.289 1.00 75.31 121 VAL A O 1
ATOM 934 N N . SER A 1 122 ? 20.386 -1.042 -23.352 1.00 79.88 122 SER A N 1
ATOM 935 C CA . SER A 1 122 ? 21.717 -0.434 -23.430 1.00 79.88 122 SER A CA 1
ATOM 936 C C . SER A 1 122 ? 21.709 0.905 -22.698 1.00 79.88 122 SER A C 1
ATOM 938 O O . SER A 1 122 ? 20.940 1.802 -23.054 1.00 79.88 122 SER A O 1
ATOM 940 N N . CYS A 1 123 ? 22.547 1.040 -21.674 1.00 79.88 123 CYS A N 1
ATOM 941 C CA . CYS A 1 123 ? 22.668 2.249 -20.864 1.00 79.88 123 CYS A CA 1
ATOM 942 C C . CYS A 1 123 ? 24.139 2.524 -20.537 1.00 79.88 123 CYS A C 1
ATOM 944 O O . CYS A 1 123 ? 24.903 1.589 -20.304 1.00 79.88 123 CYS A O 1
ATOM 946 N N . GLU A 1 124 ? 24.517 3.798 -20.462 1.00 83.38 124 GLU A N 1
ATOM 947 C CA . GLU A 1 124 ? 25.852 4.218 -20.005 1.00 83.38 124 GLU A CA 1
ATOM 948 C C . GLU A 1 124 ? 25.953 4.239 -18.474 1.00 83.38 124 GLU A C 1
ATOM 950 O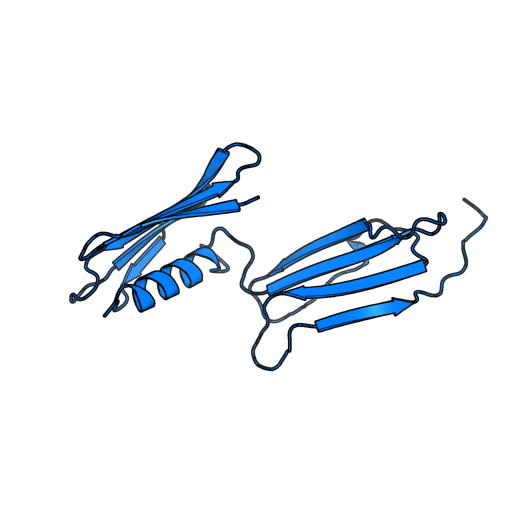 O . GLU A 1 124 ? 26.991 3.950 -17.872 1.00 83.38 124 GLU A O 1
ATOM 955 N N . SER A 1 125 ? 24.851 4.605 -17.825 1.00 82.12 125 SER A N 1
ATOM 956 C CA . SER A 1 125 ? 24.741 4.694 -16.378 1.00 82.12 125 SER A CA 1
ATOM 957 C C . SER A 1 125 ? 23.396 4.164 -15.913 1.00 82.12 125 SER A C 1
ATOM 959 O O . SER A 1 125 ? 22.399 4.183 -16.639 1.00 82.12 125 SER A O 1
ATOM 961 N N . VAL A 1 126 ? 23.390 3.652 -14.687 1.00 83.19 126 VAL A N 1
ATOM 962 C CA . VAL A 1 126 ? 22.200 3.124 -14.032 1.00 83.19 126 VAL A CA 1
ATOM 963 C C . VAL A 1 126 ? 22.115 3.718 -12.631 1.00 83.19 126 VAL A C 1
ATOM 965 O O . VAL A 1 126 ? 23.124 3.887 -11.942 1.00 83.19 126 VAL A O 1
ATOM 968 N N . ARG A 1 127 ? 20.892 4.041 -12.224 1.00 85.31 127 ARG A N 1
ATOM 969 C CA . ARG A 1 127 ? 20.540 4.560 -10.910 1.00 85.31 127 ARG A CA 1
ATOM 970 C C . ARG A 1 127 ? 19.599 3.585 -10.239 1.00 85.31 127 ARG A C 1
ATOM 972 O O . ARG A 1 127 ? 18.550 3.247 -10.786 1.00 85.31 127 ARG A O 1
ATOM 979 N N . LEU A 1 128 ? 19.953 3.186 -9.023 1.00 81.31 128 LEU A N 1
ATOM 980 C CA . LEU A 1 128 ? 19.050 2.488 -8.121 1.00 81.31 128 LEU A CA 1
ATOM 981 C C . LEU A 1 128 ? 18.598 3.446 -7.019 1.00 81.31 128 LEU A C 1
ATOM 983 O O . LEU A 1 128 ? 19.416 3.971 -6.262 1.00 81.31 128 LEU A O 1
ATOM 987 N N . THR A 1 129 ? 17.285 3.614 -6.897 1.00 76.56 129 THR A N 1
ATOM 988 C CA . THR A 1 129 ? 16.652 4.373 -5.817 1.00 76.56 129 THR A CA 1
ATOM 989 C C . THR A 1 129 ? 15.858 3.428 -4.927 1.00 76.56 129 THR A C 1
ATOM 991 O O . THR A 1 129 ? 14.916 2.787 -5.392 1.00 76.56 129 THR A O 1
ATOM 994 N N . VAL A 1 130 ? 16.191 3.379 -3.635 1.00 70.81 130 VAL A N 1
ATOM 995 C CA . VAL A 1 130 ? 15.429 2.618 -2.630 1.00 70.81 130 VAL A CA 1
ATOM 996 C C . VAL A 1 130 ? 14.565 3.577 -1.810 1.00 70.81 130 VAL A C 1
ATOM 998 O O . VAL A 1 130 ? 15.067 4.430 -1.078 1.00 70.81 130 VAL A O 1
ATOM 1001 N N . CYS A 1 131 ? 13.250 3.434 -1.946 1.00 65.69 131 CYS A N 1
ATOM 1002 C CA . CYS A 1 131 ? 12.217 4.228 -1.293 1.00 65.69 131 CYS A CA 1
ATOM 1003 C C . CYS A 1 131 ? 11.487 3.387 -0.241 1.00 65.69 131 CYS A C 1
ATOM 1005 O O . CYS A 1 131 ? 10.813 2.422 -0.591 1.00 65.69 131 CYS A O 1
ATOM 1007 N N . GLY A 1 132 ? 11.563 3.799 1.028 1.00 60.69 132 GLY A N 1
ATOM 1008 C CA . GLY A 1 132 ? 10.981 3.051 2.145 1.00 60.69 132 GLY A CA 1
ATOM 1009 C C . GLY A 1 132 ? 11.765 1.763 2.426 1.00 60.69 132 GLY A C 1
ATOM 1010 O O . GLY A 1 132 ? 12.180 1.050 1.514 1.00 60.69 132 GLY A O 1
ATOM 1011 N N . HIS A 1 133 ? 12.105 1.527 3.692 1.00 55.72 133 HIS A N 1
ATOM 1012 C CA . HIS A 1 133 ? 13.248 0.676 4.021 1.00 55.72 133 HIS A CA 1
ATOM 1013 C C . HIS A 1 133 ? 12.952 -0.331 5.142 1.00 55.72 133 HIS A C 1
ATOM 1015 O O . HIS A 1 133 ? 12.143 -0.036 6.024 1.00 55.72 133 HIS A O 1
ATOM 1021 N N . PRO A 1 134 ? 13.626 -1.499 5.155 1.00 55.41 134 PRO A N 1
ATOM 1022 C CA . PRO A 1 134 ? 13.647 -2.403 6.306 1.00 55.41 134 PRO A CA 1
ATOM 1023 C C . PRO A 1 134 ? 14.647 -1.890 7.339 1.00 55.41 134 PRO A C 1
ATOM 1025 O O . PRO A 1 134 ? 15.704 -1.396 6.943 1.00 55.41 134 PRO A O 1
ATOM 1028 N N . ASP A 1 135 ? 14.346 -1.992 8.637 1.00 50.94 135 ASP A N 1
ATOM 1029 C CA . ASP A 1 135 ? 15.206 -1.499 9.727 1.00 50.94 135 ASP A CA 1
ATOM 1030 C C . ASP A 1 135 ? 16.708 -1.678 9.424 1.00 50.94 135 ASP A C 1
ATOM 1032 O O . ASP A 1 135 ? 17.167 -2.793 9.177 1.00 50.94 135 ASP A O 1
ATOM 1036 N N . ARG A 1 136 ? 17.473 -0.572 9.488 1.00 53.41 136 ARG A N 1
ATOM 1037 C CA . ARG A 1 136 ? 18.931 -0.458 9.220 1.00 53.41 136 ARG A CA 1
ATOM 1038 C C . ARG A 1 136 ? 19.387 -0.289 7.761 1.00 53.41 136 ARG A C 1
ATOM 1040 O O . ARG A 1 136 ? 20.593 -0.205 7.539 1.00 53.41 136 ARG A O 1
ATOM 1047 N N . VAL A 1 137 ? 18.488 -0.163 6.788 1.00 57.31 137 VAL A N 1
ATOM 1048 C CA . VAL A 1 137 ? 18.826 0.310 5.429 1.00 57.31 137 VAL A CA 1
ATOM 1049 C C . VAL A 1 137 ? 18.399 1.765 5.295 1.00 57.31 137 VAL A C 1
ATOM 1051 O O . VAL A 1 137 ? 17.239 2.069 5.483 1.00 57.31 137 VAL A O 1
ATOM 1054 N N . PHE A 1 138 ? 19.285 2.699 4.977 1.00 55.72 138 PHE A N 1
ATOM 1055 C CA . PHE A 1 138 ? 18.852 4.089 4.794 1.00 55.72 138 PHE A CA 1
ATOM 1056 C C . PHE A 1 138 ? 18.336 4.297 3.366 1.00 55.72 138 PHE A C 1
ATOM 1058 O O . PHE A 1 138 ? 18.934 3.743 2.440 1.00 55.72 138 PHE A O 1
ATOM 1065 N N . PRO A 1 139 ? 17.263 5.087 3.154 1.00 60.31 139 PRO A N 1
ATOM 1066 C CA . PRO A 1 139 ? 16.906 5.549 1.819 1.00 60.31 139 PRO A CA 1
ATOM 1067 C C . PRO A 1 139 ? 18.133 6.182 1.165 1.00 60.31 139 PRO A C 1
ATOM 1069 O O . PRO A 1 139 ? 18.755 7.079 1.738 1.00 60.31 139 PRO A O 1
ATOM 1072 N N . ALA A 1 140 ? 18.504 5.676 -0.003 1.00 59.91 140 ALA A N 1
ATOM 1073 C CA . ALA A 1 140 ? 19.710 6.084 -0.699 1.00 59.91 140 ALA A CA 1
ATOM 1074 C C . ALA A 1 140 ? 19.502 5.992 -2.208 1.00 59.91 140 ALA A C 1
ATOM 1076 O O . ALA A 1 140 ? 18.722 5.173 -2.705 1.00 59.91 140 ALA A O 1
ATOM 1077 N N . VAL A 1 141 ? 20.235 6.848 -2.909 1.00 66.00 141 VAL A N 1
ATOM 1078 C CA . VAL A 1 141 ? 20.421 6.784 -4.353 1.00 66.00 141 VAL A CA 1
ATOM 1079 C C . VAL A 1 141 ? 21.849 6.323 -4.576 1.00 66.00 141 VAL A C 1
ATOM 1081 O O . VAL A 1 141 ? 22.781 6.913 -4.024 1.00 66.00 141 VAL A O 1
ATOM 1084 N N . ILE A 1 142 ? 22.011 5.249 -5.339 1.00 72.25 142 ILE A N 1
ATOM 1085 C CA . ILE A 1 142 ? 23.325 4.773 -5.758 1.00 72.25 142 ILE A CA 1
ATOM 1086 C C . ILE A 1 142 ? 23.352 4.824 -7.279 1.00 72.25 142 ILE A C 1
ATOM 1088 O O . ILE A 1 142 ? 22.589 4.121 -7.943 1.00 72.25 142 ILE A O 1
ATOM 1092 N N . ASP A 1 143 ? 24.249 5.655 -7.799 1.00 73.12 143 ASP A N 1
ATOM 1093 C CA . ASP A 1 143 ? 24.560 5.729 -9.219 1.00 73.12 143 ASP A CA 1
ATOM 1094 C C . ASP A 1 143 ? 25.784 4.847 -9.492 1.00 73.12 143 ASP A C 1
ATOM 1096 O O . ASP A 1 143 ? 26.773 4.876 -8.752 1.00 73.12 143 ASP A O 1
ATOM 1100 N N . PHE A 1 144 ? 25.730 4.055 -10.557 1.00 73.38 144 PHE A N 1
ATOM 1101 C CA . PHE A 1 144 ? 26.856 3.249 -11.010 1.00 73.38 144 PHE A CA 1
ATOM 1102 C C . PHE A 1 144 ? 26.983 3.303 -12.531 1.00 73.38 144 PHE A C 1
ATOM 1104 O O . PHE A 1 144 ? 26.001 3.267 -13.275 1.00 73.38 144 PHE A O 1
ATOM 1111 N N . THR A 1 145 ? 28.227 3.397 -12.996 1.00 71.88 145 THR A N 1
ATOM 1112 C CA . THR A 1 145 ? 28.569 3.312 -14.417 1.00 71.88 145 THR A CA 1
ATOM 1113 C C . THR A 1 145 ? 28.638 1.847 -14.816 1.00 71.88 145 THR A C 1
ATOM 1115 O O . THR A 1 145 ? 29.337 1.057 -14.174 1.00 71.88 145 THR A O 1
ATOM 1118 N N . VAL A 1 146 ? 27.913 1.477 -15.868 1.00 65.81 146 VAL A N 1
ATOM 1119 C CA . VAL A 1 146 ? 27.912 0.107 -16.379 1.00 65.81 146 VAL A CA 1
ATOM 1120 C C . VAL A 1 146 ? 28.903 0.033 -17.531 1.00 65.81 146 VAL A C 1
ATOM 1122 O O . VAL A 1 146 ? 28.812 0.787 -18.492 1.00 65.81 146 VAL A O 1
ATOM 1125 N N . PHE A 1 147 ? 29.870 -0.877 -17.434 1.00 58.09 147 PHE A N 1
ATOM 1126 C CA . PHE A 1 147 ? 30.845 -1.108 -18.495 1.00 58.09 147 PHE A CA 1
ATOM 1127 C C . PHE A 1 147 ? 30.449 -2.356 -19.283 1.00 58.09 147 PHE A C 1
ATOM 1129 O O . PHE A 1 147 ? 30.442 -3.462 -18.745 1.00 58.09 147 PHE A O 1
ATOM 1136 N N . GLY A 1 148 ? 30.150 -2.183 -20.566 1.00 60.06 148 GLY A N 1
ATOM 1137 C CA . GLY A 1 148 ? 29.890 -3.266 -21.508 1.00 60.06 148 GLY A CA 1
ATOM 1138 C C . GLY A 1 148 ? 30.407 -2.880 -22.886 1.00 60.06 148 GLY A C 1
ATOM 1139 O O . GLY A 1 148 ? 30.360 -1.712 -23.263 1.00 60.06 148 GLY A O 1
ATOM 1140 N N . LYS A 1 149 ? 30.947 -3.841 -23.640 1.00 56.28 149 LYS A N 1
ATOM 1141 C CA . LYS A 1 149 ? 31.216 -3.605 -25.061 1.00 56.28 149 LYS A CA 1
ATOM 1142 C C . LYS A 1 149 ? 29.889 -3.684 -25.802 1.00 56.28 149 LYS A C 1
ATOM 1144 O O . LYS A 1 149 ? 29.175 -4.673 -25.654 1.00 56.28 149 LYS A O 1
ATOM 1149 N N . ARG A 1 150 ? 29.589 -2.657 -26.592 1.00 57.31 150 ARG A N 1
ATOM 1150 C CA . ARG A 1 150 ? 28.526 -2.702 -27.592 1.00 57.31 150 ARG A CA 1
ATOM 1151 C C . ARG A 1 150 ? 28.869 -3.845 -28.545 1.00 57.31 150 ARG A C 1
ATOM 1153 O O . ARG A 1 150 ? 29.947 -3.838 -29.136 1.00 57.31 150 ARG A O 1
ATOM 1160 N N . ASP A 1 151 ? 28.022 -4.864 -28.606 1.00 54.62 151 ASP A N 1
ATOM 1161 C CA . ASP A 1 151 ? 28.196 -5.923 -29.593 1.00 54.62 151 ASP A CA 1
ATOM 1162 C C . ASP A 1 151 ? 27.750 -5.335 -30.935 1.00 54.62 151 ASP A C 1
ATOM 1164 O O . ASP A 1 151 ? 26.561 -5.153 -31.179 1.00 54.62 151 ASP A O 1
ATOM 1168 N N . GLU A 1 152 ? 28.706 -4.923 -31.768 1.00 55.78 152 GLU A N 1
ATOM 1169 C CA . GLU A 1 152 ? 28.448 -4.254 -33.056 1.00 55.78 152 GLU A CA 1
ATOM 1170 C C . GLU A 1 152 ? 27.873 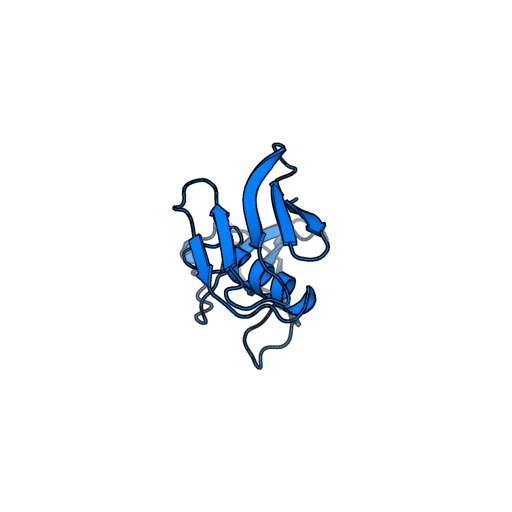-5.208 -34.127 1.00 55.78 152 GLU A C 1
ATOM 1172 O O . GLU A 1 152 ? 27.755 -4.840 -35.293 1.00 55.78 152 GLU A O 1
ATOM 1177 N N . SER A 1 153 ? 27.536 -6.447 -33.754 1.00 52.88 153 SER A N 1
ATOM 1178 C CA . SER A 1 153 ? 27.083 -7.511 -34.655 1.00 52.88 153 SER A CA 1
ATOM 1179 C C . SER A 1 153 ? 25.565 -7.741 -34.709 1.00 52.88 153 SER A C 1
ATOM 1181 O O . SER A 1 153 ? 25.150 -8.778 -35.230 1.00 52.88 153 SER A O 1
ATOM 1183 N N . VAL A 1 154 ? 24.738 -6.816 -34.205 1.00 41.44 154 VAL A N 1
ATOM 1184 C CA . VAL A 1 154 ? 23.262 -6.875 -34.321 1.00 41.44 154 VAL A CA 1
ATOM 1185 C C . VAL A 1 154 ? 22.713 -5.654 -35.044 1.00 41.44 154 VAL A C 1
ATOM 1187 O O . VAL A 1 154 ? 23.065 -4.525 -34.637 1.00 41.44 154 VAL A O 1
#

Sequence (154 aa):
MKILVINAGSSSLKYQLIDMTDESVVAKGLCERITMDSSVLTQKVAGKDKLVIESPMPTHKEAMELVLKALLDEKNGALRGPYRWILEGRPDNDSDEWVMLLDAGGNGTDLLVDYRELPPVSCESVRLTVCGHPDRVFPAVIDFTVFGKRDESV

Secondary structure (DSSP, 8-state):
-EEEEEEE-SSEEEEEEEETTTTEEEEEEEEESTTSTT-EEEEEETTSPEEEEE---SSHHHHHHHHHHHHS-TTT-SS--SEEEEEEEEESSS----EEEEEEEESSS-----GGGSPP--EEEEEEEEES-STTPPPEEEEEEPP----TT-

pLDDT: mean 81.38, std 14.42, range [41.44, 98.31]